Protein AF-A0A1F0VK97-F1 (afdb_monomer_lite)

Sequence (120 aa):
MRDKFSTYSRTTVRLDKDLDRFVEEVARVVGVQKAVVFREALYVLAEEESVLTQKRLAPDTLRRLDEMNDQLRRIGVNLNQLARRANIDGVAPVSEAVESIGSEVSSLRKEVKDFVHNQD

Structure (mmCIF, N/CA/C/O backbone):
data_AF-A0A1F0VK97-F1
#
_entry.id   AF-A0A1F0VK97-F1
#
loop_
_atom_site.group_PDB
_atom_site.id
_atom_site.type_symbol
_atom_site.label_atom_id
_atom_site.label_alt_id
_atom_site.label_comp_id
_atom_site.label_asym_id
_atom_site.label_entity_id
_atom_site.label_seq_id
_atom_site.pdbx_PDB_ins_code
_atom_site.Cartn_x
_atom_site.Cartn_y
_atom_site.Cartn_z
_atom_site.occupancy
_atom_site.B_iso_or_equiv
_atom_site.auth_seq_id
_atom_site.auth_comp_id
_atom_site.auth_asym_id
_atom_site.auth_atom_id
_atom_site.pdbx_PDB_model_num
ATOM 1 N N . MET A 1 1 ? -34.056 3.372 45.345 1.00 40.38 1 MET A N 1
ATOM 2 C CA . MET A 1 1 ? -34.088 4.302 44.197 1.00 40.38 1 MET A CA 1
ATOM 3 C C . MET A 1 1 ? -32.673 4.410 43.648 1.00 40.38 1 MET A C 1
ATOM 5 O O . MET A 1 1 ? -31.827 4.988 44.311 1.00 40.38 1 MET A O 1
ATOM 9 N N . ARG A 1 2 ? -32.375 3.743 42.527 1.00 39.84 2 ARG A N 1
ATOM 10 C CA . ARG A 1 2 ? -31.095 3.874 41.814 1.00 39.84 2 ARG A CA 1
ATOM 11 C C . ARG A 1 2 ? -31.407 4.577 40.500 1.00 39.84 2 ARG A C 1
ATOM 13 O O . ARG A 1 2 ? -32.031 3.966 39.636 1.00 39.84 2 ARG A O 1
ATOM 20 N N . ASP A 1 3 ? -31.010 5.839 40.399 1.00 44.09 3 ASP A N 1
ATOM 21 C CA . ASP A 1 3 ? -31.016 6.587 39.146 1.00 44.09 3 ASP A CA 1
ATOM 22 C C . ASP A 1 3 ? -30.118 5.869 38.139 1.00 44.09 3 ASP A C 1
ATOM 24 O O . ASP A 1 3 ? -28.895 5.817 38.284 1.00 44.09 3 ASP A O 1
ATOM 28 N N . LYS A 1 4 ? -30.738 5.265 37.126 1.00 44.34 4 LYS A N 1
ATOM 29 C CA . LYS A 1 4 ? -30.041 4.794 35.933 1.00 44.34 4 LYS A CA 1
ATOM 30 C C . LYS A 1 4 ? -30.022 5.950 34.943 1.00 44.34 4 LYS A C 1
ATOM 32 O O . LYS A 1 4 ? -30.898 6.046 34.086 1.00 44.34 4 LYS A O 1
ATOM 37 N N . PHE A 1 5 ? -29.010 6.805 35.038 1.00 43.34 5 PHE A N 1
ATOM 38 C CA . PHE A 1 5 ? -28.604 7.626 33.902 1.00 43.34 5 PHE A CA 1
ATOM 39 C C . PHE A 1 5 ? -28.103 6.679 32.806 1.00 43.34 5 PHE A C 1
ATOM 41 O O . PHE A 1 5 ? -26.939 6.292 32.768 1.00 43.34 5 PHE A O 1
ATOM 48 N N . SER A 1 6 ? -29.023 6.229 31.952 1.00 42.72 6 SER A N 1
ATOM 49 C CA . SER A 1 6 ? -28.692 5.635 30.662 1.00 42.72 6 SER A CA 1
ATOM 50 C C . SER A 1 6 ? -28.046 6.740 29.837 1.00 42.72 6 SER A C 1
ATOM 52 O O . SER A 1 6 ? -28.743 7.602 29.303 1.00 42.72 6 SER A O 1
ATOM 54 N N . THR A 1 7 ? -26.717 6.769 29.795 1.00 45.28 7 THR A N 1
ATOM 55 C CA . THR A 1 7 ? -25.945 7.702 28.975 1.00 45.28 7 THR A CA 1
ATOM 56 C C . THR A 1 7 ? -26.207 7.390 27.504 1.00 45.28 7 THR A C 1
ATOM 58 O O . THR A 1 7 ? -25.484 6.624 26.874 1.00 45.28 7 THR A O 1
ATOM 61 N N . TYR A 1 8 ? -27.275 7.952 26.944 1.00 49.72 8 TYR A N 1
ATOM 62 C CA . TYR A 1 8 ? -27.467 7.992 25.502 1.00 49.72 8 TYR A CA 1
ATOM 63 C C . TYR A 1 8 ? -26.410 8.942 24.939 1.00 49.72 8 TYR A C 1
ATOM 65 O O . TYR A 1 8 ? -26.576 10.161 24.985 1.00 49.72 8 TYR A O 1
ATOM 73 N N . SER A 1 9 ? -25.293 8.392 24.457 1.00 58.88 9 SER A N 1
ATOM 74 C CA . SER A 1 9 ? -24.330 9.167 23.675 1.00 58.88 9 SER A CA 1
ATOM 75 C C . SER A 1 9 ? -25.052 9.686 22.433 1.00 58.88 9 SER A C 1
ATOM 77 O O . SER A 1 9 ? -25.483 8.912 21.576 1.00 58.88 9 SER A O 1
ATOM 79 N N . ARG A 1 10 ? -25.283 10.999 22.382 1.00 69.25 10 ARG A N 1
ATOM 80 C CA . ARG A 1 10 ? -25.981 11.654 21.277 1.00 69.25 10 ARG A CA 1
ATOM 81 C C . ARG A 1 10 ? -24.952 12.117 20.257 1.00 69.25 10 ARG A C 1
ATOM 83 O O . ARG A 1 10 ? -24.348 13.173 20.420 1.00 69.25 10 ARG A O 1
ATOM 90 N N . THR A 1 11 ? -24.799 11.355 19.183 1.00 70.06 11 THR A N 1
ATOM 91 C CA . THR A 1 11 ? -23.974 11.751 18.037 1.00 70.06 11 THR A CA 1
ATOM 92 C C . THR A 1 11 ? -24.816 12.557 17.054 1.00 70.06 11 THR A C 1
ATOM 94 O O . THR A 1 11 ? -25.890 12.122 16.642 1.00 70.06 11 THR A O 1
ATOM 97 N N . THR A 1 12 ? -24.344 13.749 16.686 1.00 78.88 12 THR A N 1
ATOM 98 C CA . THR A 1 12 ? -24.974 14.577 15.647 1.00 78.88 12 THR A CA 1
ATOM 99 C C . THR A 1 12 ? -24.140 14.483 14.379 1.00 78.88 12 THR A C 1
ATOM 101 O O . THR A 1 12 ? -22.963 14.829 14.399 1.00 78.88 12 THR A O 1
ATOM 104 N N . VAL A 1 13 ? -24.750 14.039 13.281 1.00 76.81 13 VAL A N 1
ATOM 105 C CA . VAL A 1 13 ? -24.105 13.946 11.965 1.00 76.81 13 VAL A CA 1
ATOM 106 C C . VAL A 1 13 ? -24.698 15.018 11.057 1.00 76.81 13 VAL A C 1
ATOM 108 O O . VAL A 1 13 ? -25.915 15.202 11.023 1.00 76.81 13 VAL A O 1
ATOM 111 N N . ARG A 1 14 ? -23.841 15.756 10.348 1.00 85.31 14 ARG A N 1
ATOM 112 C CA . ARG A 1 14 ? -24.263 16.690 9.299 1.00 85.31 14 ARG A CA 1
ATOM 113 C C . ARG A 1 14 ? -24.226 15.972 7.963 1.00 85.31 14 ARG A C 1
ATOM 115 O O . ARG A 1 14 ? -23.224 15.345 7.643 1.00 85.31 14 ARG A O 1
ATOM 122 N N . LEU A 1 15 ? -25.304 16.103 7.206 1.00 84.31 15 LEU A N 1
ATOM 123 C CA . LEU A 1 15 ? -25.454 15.487 5.897 1.00 84.31 15 LEU A CA 1
ATOM 124 C C . LEU A 1 15 ? -25.579 16.585 4.858 1.00 84.31 15 LEU A C 1
ATOM 126 O O . LEU A 1 15 ? -26.241 17.600 5.096 1.00 84.31 15 LEU A O 1
ATOM 130 N N . ASP A 1 16 ? -24.946 16.376 3.714 1.00 92.94 16 ASP A N 1
ATOM 131 C CA . ASP A 1 16 ? -25.315 17.117 2.520 1.00 92.94 16 ASP A CA 1
ATOM 132 C C . ASP A 1 16 ? -26.676 16.634 1.986 1.00 92.94 16 ASP A C 1
ATOM 134 O O . ASP A 1 16 ? -27.265 15.663 2.469 1.00 92.94 16 ASP A O 1
ATOM 138 N N . LYS A 1 17 ? -27.206 17.356 0.998 1.00 93.00 17 LYS A N 1
ATOM 139 C CA . LYS A 1 17 ? -28.556 17.117 0.473 1.00 93.00 17 LYS A CA 1
ATOM 140 C C . LYS A 1 17 ? -28.704 15.768 -0.229 1.00 93.00 17 LYS A C 1
ATOM 142 O O . LYS A 1 17 ? -29.808 15.225 -0.239 1.00 93.00 17 LYS A O 1
ATOM 147 N N . ASP A 1 18 ? -27.637 15.260 -0.833 1.00 93.88 18 ASP A N 1
ATOM 148 C CA . ASP A 1 18 ? -27.690 14.023 -1.607 1.00 93.88 18 ASP A CA 1
ATOM 149 C C . ASP A 1 18 ? -27.626 12.820 -0.665 1.00 93.88 18 ASP A C 1
ATOM 151 O O . ASP A 1 18 ? -28.431 11.894 -0.783 1.00 93.88 18 ASP A O 1
ATOM 155 N N . LEU A 1 19 ? -26.760 12.888 0.347 1.00 85.94 19 LEU A N 1
ATOM 156 C CA . LEU A 1 19 ? -26.660 11.881 1.395 1.00 85.94 19 LEU A CA 1
ATOM 157 C C . LEU A 1 19 ? -27.926 11.828 2.260 1.00 85.94 19 LEU A C 1
ATOM 159 O O . LEU A 1 19 ? -28.388 10.744 2.616 1.00 85.94 19 LEU A O 1
ATOM 163 N N . ASP A 1 20 ? -28.525 12.981 2.562 1.00 91.81 20 ASP A N 1
ATOM 164 C CA . ASP A 1 20 ? -29.785 13.048 3.304 1.00 91.81 20 ASP A CA 1
ATOM 165 C C . ASP A 1 20 ? -30.936 12.367 2.545 1.00 91.81 20 ASP A C 1
ATOM 167 O O . ASP A 1 20 ? -31.666 11.557 3.124 1.00 91.81 20 ASP A O 1
ATOM 171 N N . ARG A 1 21 ? -31.036 12.621 1.232 1.00 94.31 21 ARG A N 1
ATOM 172 C CA . ARG A 1 21 ? -32.021 11.9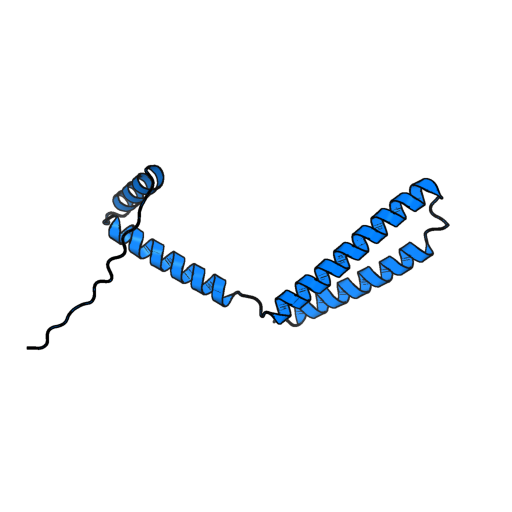83 0.346 1.00 94.31 21 ARG A CA 1
ATOM 173 C C . ARG A 1 21 ? -31.798 10.478 0.240 1.00 94.31 21 ARG A C 1
ATOM 175 O O . ARG A 1 21 ? -32.759 9.715 0.295 1.00 94.31 21 ARG A O 1
ATOM 182 N N . PHE A 1 22 ? -30.546 10.050 0.109 1.00 92.38 22 PHE A N 1
ATOM 183 C CA . PHE A 1 22 ? -30.201 8.633 0.073 1.00 92.38 22 PHE A CA 1
ATOM 184 C C . PHE A 1 22 ? -30.643 7.921 1.358 1.00 92.38 22 PHE A C 1
ATOM 186 O O . PHE A 1 22 ? -31.300 6.882 1.302 1.00 92.38 22 PHE A O 1
ATOM 193 N N . VAL A 1 23 ? -30.360 8.505 2.526 1.00 91.75 23 VAL A N 1
ATOM 194 C CA . VAL A 1 23 ? -30.765 7.910 3.808 1.00 91.75 23 VAL A CA 1
ATOM 195 C C . VAL A 1 23 ? -32.284 7.868 3.950 1.00 91.75 23 VAL A C 1
ATOM 197 O O . VAL A 1 23 ? -32.815 6.894 4.479 1.00 91.75 23 VAL A O 1
ATOM 200 N N . GLU A 1 24 ? -32.997 8.892 3.478 1.00 94.31 24 GLU A N 1
ATOM 201 C CA . GLU A 1 24 ? -34.465 8.879 3.440 1.00 94.31 24 GLU A CA 1
ATOM 202 C C . GLU A 1 24 ? -35.018 7.746 2.588 1.00 94.31 24 GLU A C 1
ATOM 204 O O . GLU A 1 24 ? -35.958 7.065 2.999 1.00 94.31 24 GLU A O 1
ATOM 209 N N . GLU A 1 25 ? -34.428 7.519 1.421 1.00 96.19 25 GLU A N 1
ATOM 210 C CA . GLU A 1 25 ? -34.854 6.453 0.530 1.00 96.19 25 GLU A CA 1
ATOM 211 C C . GLU A 1 25 ? -34.610 5.071 1.142 1.00 96.19 25 GLU A C 1
ATOM 213 O O . GLU A 1 25 ? -35.525 4.246 1.159 1.00 96.19 25 GLU A O 1
ATOM 218 N N . VAL A 1 26 ? -33.433 4.844 1.729 1.00 92.12 26 VAL A N 1
ATOM 219 C CA . VAL A 1 26 ? -33.108 3.594 2.432 1.00 92.12 26 VAL A CA 1
ATOM 220 C C . VAL A 1 26 ? -34.042 3.378 3.624 1.00 92.12 26 VAL A C 1
ATOM 222 O O . VAL A 1 26 ? -34.612 2.298 3.776 1.00 92.12 26 VAL A O 1
ATOM 225 N N . ALA A 1 27 ? -34.260 4.412 4.438 1.00 95.19 27 ALA A N 1
ATOM 226 C CA . ALA A 1 27 ? -35.176 4.370 5.574 1.00 95.19 27 ALA A CA 1
ATOM 227 C C . ALA A 1 27 ? -36.595 3.974 5.135 1.00 95.19 27 ALA A C 1
ATOM 229 O O . ALA A 1 27 ? -37.223 3.117 5.756 1.00 95.19 27 ALA A O 1
ATOM 230 N N . ARG A 1 28 ? -37.073 4.540 4.020 1.00 96.19 28 ARG A N 1
A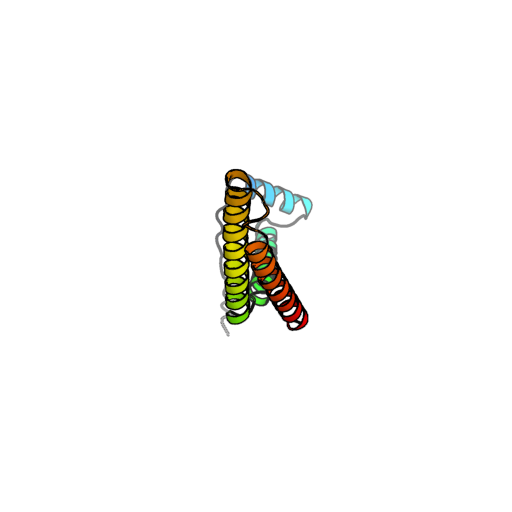TOM 231 C CA . ARG A 1 28 ? -38.378 4.220 3.435 1.00 96.19 28 ARG A CA 1
ATOM 232 C C . ARG A 1 28 ? -38.449 2.781 2.925 1.00 96.19 28 ARG A C 1
ATOM 234 O O . ARG A 1 28 ? -39.431 2.105 3.210 1.00 96.19 28 ARG A O 1
ATOM 241 N N . VAL A 1 29 ? -37.445 2.321 2.177 1.00 96.44 29 VAL A N 1
ATOM 242 C CA . VAL A 1 29 ? -37.412 0.965 1.597 1.00 96.44 29 VAL A CA 1
ATOM 243 C C . VAL A 1 29 ? -37.391 -0.104 2.688 1.00 96.44 29 VAL A C 1
ATOM 245 O O . VAL A 1 29 ? -38.090 -1.107 2.580 1.00 96.44 29 VAL A O 1
ATOM 248 N N . VAL A 1 30 ? -36.618 0.124 3.748 1.00 91.94 30 VAL A N 1
ATOM 249 C CA . VAL A 1 30 ? -36.433 -0.837 4.845 1.00 91.94 30 VAL A CA 1
ATOM 250 C C . VAL A 1 30 ? -37.492 -0.662 5.949 1.00 91.94 30 VAL A C 1
ATOM 252 O O . VAL A 1 30 ? -37.617 -1.504 6.833 1.00 91.94 30 VAL A O 1
ATOM 255 N N . GLY A 1 31 ? -38.295 0.406 5.900 1.00 95.25 31 GLY A N 1
ATOM 256 C CA . GLY A 1 31 ? -39.366 0.664 6.866 1.00 95.25 31 GLY A CA 1
ATOM 257 C C . GLY A 1 31 ? -38.863 1.069 8.256 1.00 95.25 31 GLY A C 1
ATOM 258 O O . GLY A 1 31 ? -39.492 0.747 9.262 1.00 95.25 31 GLY A O 1
ATOM 259 N N . VAL A 1 32 ? -37.726 1.764 8.332 1.00 94.50 32 VAL A N 1
ATOM 260 C CA . VAL A 1 32 ? -37.081 2.180 9.590 1.00 94.50 32 VAL A CA 1
ATOM 261 C C . VAL A 1 32 ? -36.870 3.693 9.643 1.00 94.50 32 VAL A C 1
ATOM 263 O O . VAL A 1 32 ? -37.014 4.401 8.654 1.00 94.50 32 VAL A O 1
ATOM 266 N N . GLN A 1 33 ? -36.518 4.226 10.815 1.00 92.19 33 GLN A N 1
ATOM 267 C CA . GLN A 1 33 ? -36.180 5.645 10.958 1.00 92.19 33 GLN A CA 1
ATOM 268 C C . GLN A 1 33 ? -34.767 5.940 10.428 1.00 92.19 33 GLN A C 1
ATOM 270 O O . GLN A 1 33 ? -33.862 5.127 10.610 1.00 92.19 33 GLN A O 1
ATOM 275 N N . LYS A 1 34 ? -34.533 7.151 9.894 1.00 90.31 34 LYS A N 1
ATOM 276 C CA . LYS A 1 34 ? -33.199 7.612 9.438 1.00 90.31 34 LYS A CA 1
ATOM 277 C C . LYS A 1 34 ? -32.106 7.393 10.493 1.00 90.31 34 LYS A C 1
ATOM 279 O O . LYS A 1 34 ? -31.001 6.980 10.167 1.00 90.31 34 LYS A O 1
ATOM 284 N N . ALA A 1 35 ? -32.425 7.616 11.771 1.00 86.00 35 ALA A N 1
ATOM 285 C CA . ALA A 1 35 ? -31.488 7.415 12.879 1.00 86.00 35 ALA A CA 1
ATOM 286 C C . ALA A 1 35 ? -31.025 5.954 13.030 1.00 86.00 35 ALA A C 1
ATOM 288 O O . ALA A 1 35 ? -29.886 5.714 13.419 1.00 86.00 35 ALA A O 1
ATOM 289 N N . VAL A 1 36 ? -31.887 4.983 12.707 1.00 87.69 36 VAL A N 1
ATOM 290 C CA . VAL A 1 36 ? -31.531 3.557 12.709 1.00 87.69 36 VAL A CA 1
ATOM 291 C C . VAL A 1 36 ? -30.583 3.262 11.555 1.00 87.69 36 VAL A C 1
ATOM 293 O O . VAL A 1 36 ? -29.543 2.665 11.791 1.00 87.69 36 VAL A O 1
ATOM 296 N N . VAL A 1 37 ? -30.877 3.765 10.351 1.00 88.81 37 VAL A N 1
ATOM 297 C CA . VAL A 1 37 ? -29.983 3.629 9.186 1.00 88.81 37 VAL A CA 1
ATOM 298 C C . VAL A 1 37 ? -28.583 4.157 9.507 1.00 88.81 37 VAL A C 1
ATOM 300 O O . VAL A 1 37 ? -27.597 3.476 9.248 1.00 88.81 37 VAL A O 1
ATOM 303 N N . PHE A 1 38 ? -28.488 5.326 10.148 1.00 86.19 38 PHE A N 1
ATOM 304 C CA . PHE A 1 38 ? -27.200 5.882 10.569 1.00 86.19 38 PHE A CA 1
ATOM 305 C C . PHE A 1 38 ? -26.492 5.056 11.626 1.00 86.19 38 PHE A C 1
ATOM 307 O O . PHE A 1 38 ? -25.282 4.882 11.544 1.00 86.19 38 PHE A O 1
ATOM 314 N N . ARG A 1 39 ? -27.220 4.570 12.630 1.00 83.44 39 ARG A N 1
ATOM 315 C CA . ARG A 1 39 ? -26.626 3.746 13.678 1.00 83.44 39 ARG A CA 1
ATOM 316 C C . ARG A 1 39 ? -26.021 2.472 13.087 1.00 83.44 39 ARG A C 1
ATOM 318 O O . ARG A 1 39 ? -24.883 2.158 13.407 1.00 83.44 39 ARG A O 1
ATOM 325 N N . GLU A 1 40 ? -26.749 1.791 12.207 1.00 85.00 40 GLU A N 1
ATOM 326 C CA . GLU A 1 40 ? -26.244 0.582 11.550 1.00 85.00 40 GLU A CA 1
ATOM 327 C C . GLU A 1 40 ? -25.071 0.895 10.611 1.00 85.00 40 GLU A C 1
ATOM 329 O O . GLU A 1 40 ? -24.064 0.197 10.643 1.00 85.00 40 GLU A O 1
ATOM 334 N N . ALA A 1 41 ? -25.132 1.992 9.849 1.00 83.25 41 ALA A N 1
ATOM 335 C CA . ALA A 1 41 ? -24.009 2.426 9.016 1.00 83.25 41 ALA A CA 1
ATOM 336 C C . ALA A 1 41 ? -22.749 2.731 9.846 1.00 83.25 41 ALA A C 1
ATOM 338 O O . ALA A 1 41 ? -21.646 2.377 9.446 1.00 83.25 41 ALA A O 1
ATOM 339 N N . LEU A 1 42 ? -22.903 3.352 11.020 1.00 79.88 42 LEU A N 1
ATOM 340 C CA . LEU A 1 42 ? -21.792 3.601 11.940 1.00 79.88 42 LEU A CA 1
ATOM 341 C C . LEU A 1 42 ? -21.224 2.306 12.528 1.00 79.88 42 LEU A C 1
ATOM 343 O O . LEU A 1 42 ? -20.014 2.224 12.707 1.00 79.88 42 LEU A O 1
ATOM 347 N N . TYR A 1 43 ? -22.059 1.302 12.811 1.00 78.06 43 TYR A N 1
ATOM 348 C CA . TYR A 1 43 ? -21.573 -0.009 13.247 1.00 78.06 43 TYR A CA 1
ATOM 349 C C . TYR A 1 43 ? -20.779 -0.715 12.150 1.00 78.06 43 TYR A C 1
ATOM 351 O O . TYR A 1 43 ? -19.679 -1.180 12.426 1.00 78.06 43 TYR A O 1
ATOM 359 N N . VAL A 1 44 ? -21.273 -0.712 10.909 1.00 80.75 44 VAL A N 1
ATOM 360 C CA . VAL A 1 44 ? -20.544 -1.274 9.760 1.00 80.75 44 VAL A CA 1
ATOM 361 C C . VAL A 1 44 ? -19.214 -0.553 9.552 1.00 80.75 44 VAL A C 1
ATOM 363 O O . VAL A 1 44 ? -18.185 -1.202 9.418 1.00 80.75 44 VAL A O 1
ATOM 366 N N . LEU A 1 45 ? -19.202 0.782 9.599 1.00 75.31 45 LEU A N 1
ATOM 367 C CA . LEU A 1 45 ? -17.965 1.558 9.481 1.00 75.31 45 LEU A CA 1
ATOM 368 C C . LEU A 1 45 ? -16.984 1.267 10.620 1.00 75.31 45 LEU A C 1
ATOM 370 O O . LEU A 1 45 ? -15.787 1.189 10.375 1.00 75.31 45 LEU A O 1
ATOM 374 N N . ALA A 1 46 ? -17.467 1.083 11.850 1.00 68.75 46 ALA A N 1
ATOM 375 C CA . ALA A 1 46 ? -16.620 0.722 12.982 1.00 68.75 46 ALA A CA 1
ATOM 376 C C . ALA A 1 46 ? -16.067 -0.709 12.856 1.00 68.75 46 ALA A C 1
ATOM 378 O O . ALA A 1 46 ? -14.920 -0.958 13.221 1.00 68.75 46 ALA A O 1
ATOM 379 N N . GLU A 1 47 ? -16.849 -1.648 12.319 1.00 66.56 47 GLU A N 1
ATOM 380 C CA . GLU A 1 47 ? -16.385 -3.001 12.006 1.00 66.56 47 GLU A CA 1
ATOM 381 C C . GLU A 1 47 ? -15.348 -2.985 10.879 1.00 66.56 47 GLU A C 1
ATOM 383 O O . GLU A 1 47 ? -14.282 -3.582 11.025 1.00 66.56 47 GLU A O 1
ATOM 388 N N . GLU A 1 48 ? -15.587 -2.246 9.798 1.00 62.25 48 GLU A N 1
ATOM 389 C CA . GLU A 1 48 ? -14.616 -2.059 8.720 1.00 62.25 48 GLU A CA 1
ATOM 390 C C . GLU A 1 48 ? -13.346 -1.362 9.212 1.00 62.25 48 GLU A C 1
ATOM 392 O O . GLU A 1 48 ? -12.246 -1.807 8.893 1.00 62.25 48 GLU A O 1
ATOM 397 N N . GLU A 1 49 ? -13.461 -0.324 10.043 1.00 57.28 49 GLU A N 1
ATOM 398 C CA . GLU A 1 49 ? -12.318 0.339 10.671 1.00 57.28 49 GLU A CA 1
ATOM 399 C C . GLU A 1 49 ? -11.554 -0.638 11.569 1.00 57.28 49 GLU A C 1
ATOM 401 O O . GLU A 1 49 ? -10.323 -0.648 11.539 1.00 57.28 49 GLU A O 1
ATOM 406 N N . SER A 1 50 ? -12.253 -1.517 12.297 1.00 52.66 50 SER A N 1
ATOM 407 C CA . SER A 1 50 ? -11.640 -2.584 13.096 1.00 52.66 50 SER A CA 1
ATOM 408 C C . SER A 1 50 ? -10.902 -3.606 12.226 1.00 52.66 50 SER A C 1
ATOM 410 O O . SER A 1 50 ? -9.800 -4.014 12.573 1.00 52.66 50 SER A O 1
ATOM 412 N N . VAL A 1 51 ? -11.434 -3.956 11.050 1.00 53.59 51 VAL A N 1
ATOM 413 C CA . VAL A 1 51 ? -10.767 -4.829 10.071 1.00 53.59 51 VAL A CA 1
ATOM 414 C C . VAL A 1 51 ? -9.563 -4.126 9.446 1.00 53.59 51 VAL A C 1
ATOM 416 O O . VAL A 1 51 ? -8.517 -4.745 9.267 1.00 53.59 51 VAL A O 1
ATOM 419 N N . LEU A 1 52 ? -9.667 -2.833 9.142 1.00 50.00 52 LEU A N 1
ATOM 420 C CA .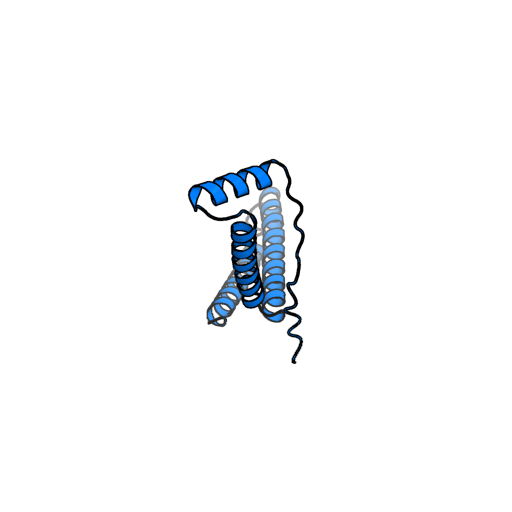 LEU A 1 52 ? -8.581 -2.020 8.591 1.00 50.00 52 LEU A CA 1
ATOM 421 C C . LEU A 1 52 ? -7.462 -1.787 9.617 1.00 50.00 52 LEU A C 1
ATOM 423 O O . LEU A 1 52 ? -6.286 -1.794 9.251 1.00 50.00 52 LEU A O 1
ATOM 427 N N . THR A 1 53 ? -7.797 -1.641 10.901 1.00 53.31 53 THR A N 1
ATOM 428 C CA . THR A 1 53 ? -6.811 -1.578 11.993 1.00 53.31 53 THR A CA 1
ATOM 429 C C . THR A 1 53 ? -6.236 -2.951 12.344 1.00 53.31 53 THR A C 1
ATOM 431 O O . THR A 1 53 ? -5.045 -3.027 12.634 1.00 53.31 53 THR A O 1
ATOM 434 N N . GLN A 1 54 ? -7.012 -4.037 12.246 1.00 49.88 54 GLN A N 1
ATOM 435 C CA . GLN A 1 54 ? -6.523 -5.417 12.396 1.00 49.88 54 GLN A CA 1
ATOM 436 C C . GLN A 1 54 ? -5.631 -5.861 11.225 1.00 49.88 54 GLN A C 1
ATOM 438 O O . GLN A 1 54 ? -4.699 -6.632 11.430 1.00 49.88 54 GLN A O 1
ATOM 443 N N . LYS A 1 55 ? -5.858 -5.347 10.009 1.00 53.25 55 LYS A N 1
ATOM 444 C CA . LYS A 1 55 ? -5.032 -5.598 8.812 1.00 53.25 55 LYS A CA 1
ATOM 445 C C . LYS A 1 55 ? -3.874 -4.616 8.642 1.00 53.25 55 LYS A C 1
ATOM 447 O O . LYS A 1 55 ? -3.309 -4.507 7.551 1.00 53.25 55 LYS A O 1
ATOM 452 N N . ARG A 1 56 ? -3.488 -3.886 9.687 1.00 61.75 56 ARG A N 1
ATOM 453 C CA . ARG A 1 56 ? -2.270 -3.084 9.610 1.00 61.75 56 ARG A CA 1
ATOM 454 C C . ARG A 1 56 ? -1.080 -4.038 9.672 1.00 61.75 56 ARG A C 1
ATOM 456 O O . ARG A 1 56 ? -0.820 -4.637 10.711 1.00 61.75 56 ARG A O 1
ATOM 463 N N . LEU A 1 57 ? -0.385 -4.193 8.543 1.00 66.44 57 LEU A N 1
ATOM 464 C CA . LEU A 1 57 ? 0.891 -4.905 8.499 1.00 66.44 57 LEU A CA 1
ATOM 465 C C . LEU A 1 57 ? 1.796 -4.361 9.610 1.00 66.44 57 LEU A C 1
ATOM 467 O O . LEU A 1 57 ? 1.812 -3.150 9.862 1.00 66.44 57 LEU A O 1
ATOM 471 N N . ALA A 1 58 ? 2.525 -5.254 10.283 1.00 79.44 58 ALA A N 1
ATOM 472 C CA . ALA A 1 58 ? 3.445 -4.847 11.334 1.00 79.44 58 ALA A CA 1
ATOM 473 C C . ALA A 1 58 ? 4.406 -3.765 10.794 1.00 79.44 58 ALA A C 1
ATOM 475 O O . ALA A 1 58 ? 4.794 -3.830 9.624 1.00 79.44 58 ALA A O 1
ATOM 476 N N . PRO A 1 59 ? 4.812 -2.768 11.603 1.00 78.56 59 PRO A N 1
ATOM 477 C CA . PRO A 1 59 ? 5.690 -1.690 11.143 1.00 78.56 59 PRO A CA 1
ATOM 478 C C . PRO A 1 59 ? 6.968 -2.180 10.450 1.00 78.56 59 PRO A C 1
ATOM 480 O O . PRO A 1 59 ? 7.427 -1.561 9.494 1.00 78.56 59 PRO A O 1
ATOM 483 N N . ASP A 1 60 ? 7.511 -3.315 10.889 1.00 80.00 60 ASP A N 1
ATOM 484 C CA . ASP A 1 60 ? 8.690 -3.929 10.276 1.00 80.00 60 ASP A CA 1
ATOM 485 C C . ASP A 1 60 ? 8.378 -4.553 8.908 1.00 80.00 60 ASP A C 1
ATOM 487 O O . ASP A 1 60 ? 9.176 -4.439 7.981 1.00 80.00 60 ASP A O 1
ATOM 491 N N . THR A 1 61 ? 7.188 -5.135 8.746 1.00 79.50 61 THR A N 1
ATOM 492 C CA . THR A 1 61 ? 6.676 -5.629 7.461 1.00 79.50 61 THR A CA 1
ATOM 493 C C . THR A 1 61 ? 6.508 -4.484 6.461 1.00 79.50 61 THR A C 1
ATOM 495 O O . THR A 1 61 ? 6.901 -4.617 5.305 1.00 79.50 61 THR A O 1
ATOM 498 N N . LEU A 1 62 ? 5.983 -3.338 6.910 1.00 80.75 62 LEU A N 1
ATOM 499 C CA . LEU A 1 62 ? 5.873 -2.128 6.088 1.00 80.75 62 LEU A CA 1
ATOM 500 C C . LEU A 1 62 ? 7.249 -1.588 5.688 1.00 80.75 62 LEU A C 1
ATOM 502 O O . LEU A 1 62 ? 7.482 -1.341 4.510 1.00 80.75 62 LEU A O 1
ATOM 506 N N . ARG A 1 63 ? 8.185 -1.489 6.640 1.00 83.62 63 ARG A N 1
ATOM 507 C CA . ARG A 1 63 ? 9.557 -1.042 6.359 1.00 83.62 63 ARG A CA 1
ATOM 508 C C . ARG A 1 63 ? 10.234 -1.928 5.314 1.00 83.62 63 ARG A C 1
ATOM 510 O O . ARG A 1 63 ? 10.871 -1.421 4.399 1.00 83.62 63 ARG A O 1
ATOM 517 N N . ARG A 1 64 ? 10.053 -3.246 5.413 1.00 83.81 64 ARG A N 1
ATOM 518 C CA . ARG A 1 64 ? 10.649 -4.190 4.467 1.00 83.81 64 ARG A CA 1
ATOM 519 C C . ARG A 1 64 ? 10.028 -4.102 3.069 1.00 83.81 64 ARG A C 1
ATOM 521 O O . ARG A 1 64 ? 10.734 -4.251 2.076 1.00 83.81 64 ARG A O 1
ATOM 528 N N . LEU A 1 65 ? 8.726 -3.820 2.973 1.00 85.69 65 LEU A N 1
ATOM 529 C CA . LEU A 1 65 ? 8.069 -3.510 1.696 1.00 85.69 65 LEU A CA 1
ATOM 530 C C . LEU A 1 65 ? 8.611 -2.221 1.068 1.00 85.69 65 LEU A C 1
ATOM 532 O O . LEU A 1 65 ? 8.843 -2.191 -0.141 1.00 85.69 65 LEU A O 1
ATOM 536 N N . ASP A 1 66 ? 8.854 -1.186 1.871 1.00 86.75 66 ASP A N 1
ATOM 537 C CA . ASP A 1 66 ? 9.451 0.065 1.395 1.00 86.75 66 ASP A CA 1
ATOM 538 C C . ASP A 1 66 ? 10.884 -0.153 0.878 1.00 86.75 66 ASP A C 1
ATOM 540 O O . ASP A 1 66 ? 11.231 0.328 -0.201 1.00 86.75 66 ASP A O 1
ATOM 544 N N . GLU A 1 67 ? 11.692 -0.956 1.576 1.00 91.62 67 GLU A N 1
ATOM 545 C CA . GLU A 1 67 ? 13.049 -1.327 1.145 1.00 91.62 67 GLU A CA 1
ATOM 546 C C . GLU A 1 67 ? 13.049 -2.078 -0.200 1.00 91.62 67 GLU A C 1
ATOM 548 O O . GLU A 1 67 ? 13.809 -1.730 -1.110 1.00 91.62 67 GLU A O 1
ATOM 553 N N . MET A 1 68 ? 12.154 -3.060 -0.366 1.00 91.06 68 MET A N 1
ATOM 554 C CA . MET A 1 68 ? 11.992 -3.792 -1.629 1.00 91.06 68 MET A CA 1
ATOM 555 C C . MET A 1 68 ? 11.516 -2.874 -2.772 1.00 91.06 68 MET A C 1
ATOM 557 O O . MET A 1 68 ? 11.976 -3.002 -3.912 1.00 91.06 68 MET A O 1
ATOM 561 N N . ASN A 1 69 ? 10.633 -1.912 -2.485 1.00 89.56 69 ASN A N 1
ATOM 562 C CA . ASN A 1 69 ? 10.186 -0.913 -3.460 1.00 89.56 69 ASN A CA 1
ATOM 563 C C . ASN A 1 69 ? 11.324 0.017 -3.903 1.00 89.56 69 ASN A C 1
ATOM 565 O O . ASN A 1 69 ? 11.461 0.313 -5.095 1.00 89.56 69 ASN A O 1
ATOM 569 N N . ASP A 1 70 ? 12.172 0.450 -2.973 1.00 93.94 70 ASP A N 1
ATOM 570 C CA . ASP A 1 70 ? 13.341 1.268 -3.288 1.00 93.94 70 ASP A CA 1
ATOM 571 C C . ASP A 1 70 ? 14.351 0.509 -4.159 1.00 93.94 70 ASP A C 1
ATOM 573 O O . ASP A 1 70 ? 14.915 1.083 -5.099 1.00 93.94 70 ASP A O 1
ATOM 577 N N . GLN A 1 71 ? 14.551 -0.788 -3.908 1.00 91.94 71 GLN A N 1
ATOM 578 C CA . GLN A 1 71 ? 15.382 -1.650 -4.751 1.00 91.94 71 GLN A CA 1
ATOM 579 C C . GLN A 1 71 ? 14.802 -1.793 -6.167 1.00 91.94 71 GLN A C 1
ATOM 581 O O . GLN A 1 71 ? 15.527 -1.577 -7.143 1.00 91.94 71 GLN A O 1
ATOM 586 N N . LEU A 1 72 ? 13.494 -2.054 -6.304 1.00 92.31 72 LEU A N 1
ATOM 587 C CA . LEU A 1 72 ? 12.809 -2.091 -7.608 1.00 92.31 72 LEU A CA 1
ATOM 588 C C . LEU A 1 72 ? 12.988 -0.782 -8.380 1.00 92.31 72 LEU A C 1
ATOM 590 O O . LEU A 1 72 ? 13.297 -0.785 -9.575 1.00 92.31 72 LEU A O 1
ATOM 594 N N . ARG A 1 73 ? 12.824 0.354 -7.698 1.00 91.81 73 ARG A N 1
ATOM 595 C CA . ARG A 1 73 ? 12.991 1.675 -8.302 1.00 91.81 73 ARG A CA 1
ATOM 596 C C . ARG A 1 73 ? 14.413 1.884 -8.821 1.00 91.81 73 ARG A C 1
ATOM 598 O O . ARG A 1 73 ? 14.577 2.394 -9.930 1.00 91.81 73 ARG A O 1
ATOM 605 N N . ARG A 1 74 ? 15.439 1.495 -8.056 1.00 92.81 74 ARG A N 1
ATOM 606 C CA . ARG A 1 74 ? 16.850 1.596 -8.478 1.00 92.81 74 ARG A CA 1
ATOM 607 C C . ARG A 1 74 ? 17.134 0.739 -9.708 1.00 92.81 74 ARG A C 1
ATOM 609 O O . ARG A 1 74 ? 17.705 1.250 -10.669 1.00 92.81 74 ARG A O 1
ATOM 616 N N . ILE A 1 75 ? 16.657 -0.505 -9.718 1.00 90.25 75 ILE A N 1
ATOM 617 C CA . ILE A 1 75 ? 16.756 -1.396 -10.880 1.00 90.25 75 ILE A CA 1
ATOM 618 C C . ILE A 1 75 ? 16.109 -0.750 -12.112 1.00 90.25 75 ILE A C 1
ATOM 620 O O . ILE A 1 75 ? 16.714 -0.708 -13.182 1.00 90.25 75 ILE A O 1
ATOM 624 N N . GLY A 1 76 ? 14.908 -0.181 -11.962 1.00 89.00 76 GLY A N 1
ATOM 625 C CA . GLY A 1 76 ? 14.211 0.509 -13.049 1.00 89.00 76 GLY A CA 1
ATOM 626 C C . GLY A 1 76 ? 14.990 1.708 -13.608 1.00 89.00 76 GLY A C 1
ATOM 627 O O . GLY A 1 76 ? 15.061 1.888 -14.826 1.00 89.00 76 GLY A O 1
ATOM 628 N N . VAL A 1 77 ? 15.619 2.509 -12.741 1.00 92.00 77 VAL A N 1
ATOM 629 C CA . VAL A 1 77 ? 16.490 3.622 -13.162 1.00 92.00 77 VAL A CA 1
ATOM 630 C C . VAL A 1 77 ? 17.707 3.103 -13.928 1.00 92.00 77 VAL A C 1
ATOM 632 O O . VAL A 1 77 ? 18.002 3.624 -15.006 1.00 92.00 77 VAL A O 1
ATOM 635 N N . ASN A 1 78 ? 18.373 2.066 -13.419 1.00 88.00 78 ASN A N 1
ATOM 636 C CA . ASN A 1 78 ? 19.544 1.471 -14.060 1.00 88.00 78 ASN A CA 1
ATOM 637 C C . ASN A 1 78 ? 19.187 0.899 -15.440 1.00 88.00 78 ASN A C 1
ATOM 639 O O . ASN A 1 78 ? 19.858 1.213 -16.420 1.00 88.00 78 ASN A O 1
ATOM 643 N N . LEU A 1 79 ? 18.076 0.164 -15.558 1.00 87.12 79 LEU A N 1
ATOM 644 C CA . LEU A 1 79 ? 17.577 -0.352 -16.839 1.00 87.12 79 LEU A CA 1
ATOM 645 C C . LEU A 1 79 ? 17.303 0.763 -17.849 1.00 87.12 79 LEU A C 1
ATOM 647 O O . LEU A 1 79 ? 17.683 0.647 -19.011 1.00 87.12 79 LEU A O 1
ATOM 651 N N . ASN A 1 80 ? 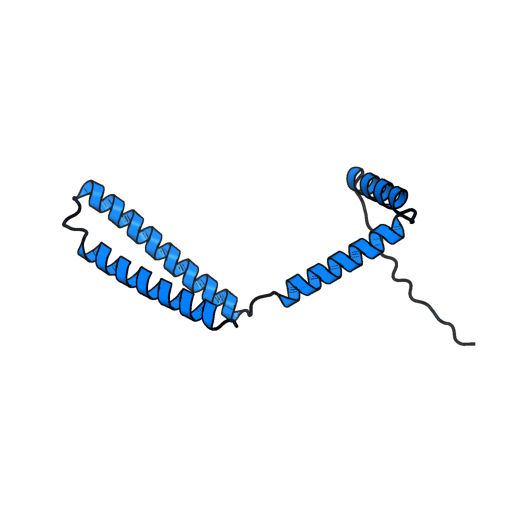16.682 1.862 -17.418 1.00 87.31 80 ASN A N 1
ATOM 652 C CA . ASN A 1 80 ? 16.408 2.999 -18.297 1.00 87.31 80 ASN A CA 1
ATOM 653 C C . ASN A 1 80 ? 17.710 3.670 -18.772 1.00 87.31 80 ASN A C 1
ATOM 655 O O . ASN A 1 80 ? 17.850 4.011 -19.946 1.00 87.31 80 ASN A O 1
ATOM 659 N N . GLN A 1 81 ? 18.702 3.812 -17.888 1.00 86.75 81 GLN A N 1
ATOM 660 C CA . GLN A 1 81 ? 20.022 4.324 -18.262 1.00 86.75 81 GLN A CA 1
ATOM 661 C C . GLN A 1 81 ? 20.746 3.392 -19.242 1.00 86.75 81 GLN A C 1
ATOM 663 O O . GLN A 1 81 ? 21.317 3.877 -20.220 1.00 86.75 81 GLN A O 1
ATOM 668 N N . LEU A 1 82 ? 20.689 2.073 -19.029 1.00 86.12 82 LEU A N 1
ATOM 669 C CA . LEU A 1 82 ? 21.278 1.097 -19.947 1.00 86.12 82 LEU A CA 1
ATOM 670 C C . LEU A 1 82 ? 20.570 1.086 -21.300 1.00 86.12 82 LEU A 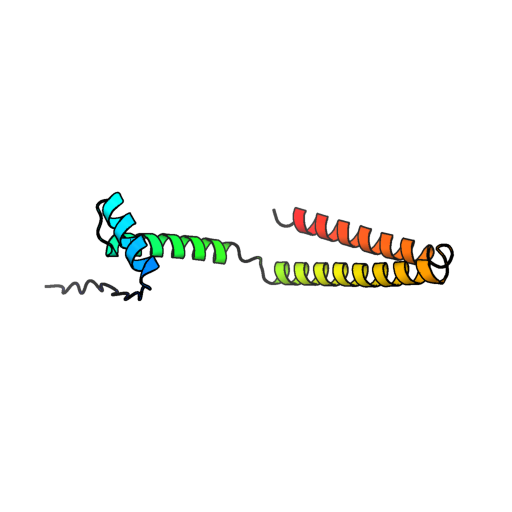C 1
ATOM 672 O O . LEU A 1 82 ? 21.246 1.066 -22.319 1.00 86.12 82 LEU A O 1
ATOM 676 N N . ALA A 1 83 ? 19.240 1.176 -21.336 1.00 83.88 83 ALA A N 1
ATOM 677 C CA . ALA A 1 83 ? 18.487 1.269 -22.586 1.00 83.88 83 ALA A CA 1
ATOM 678 C C . ALA A 1 83 ? 18.885 2.515 -23.393 1.00 83.88 83 ALA A C 1
ATOM 680 O O . ALA A 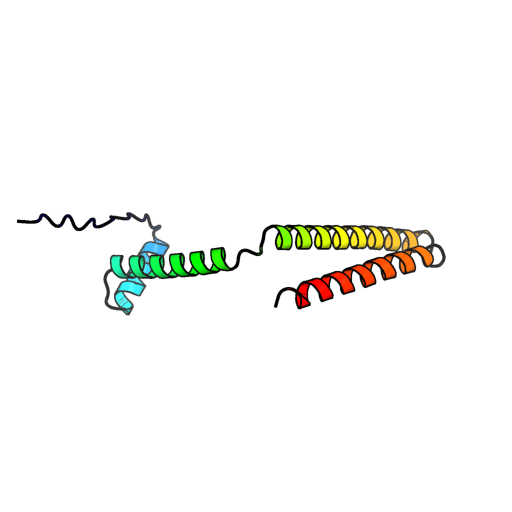1 83 ? 19.072 2.441 -24.606 1.00 83.88 83 ALA A O 1
ATOM 681 N N . ARG A 1 84 ? 19.087 3.656 -22.717 1.00 85.06 84 ARG A N 1
ATOM 682 C CA . ARG A 1 84 ? 19.601 4.876 -23.357 1.00 85.06 84 ARG A CA 1
ATOM 683 C C . ARG A 1 84 ? 21.017 4.689 -23.893 1.00 85.06 84 ARG A C 1
ATOM 685 O O . ARG A 1 84 ? 21.267 5.083 -25.025 1.00 85.06 84 ARG A O 1
ATOM 692 N N . ARG A 1 85 ? 21.921 4.080 -23.119 1.00 81.00 85 ARG A N 1
ATOM 693 C CA . ARG A 1 85 ? 23.300 3.797 -23.558 1.00 81.00 85 ARG A CA 1
ATOM 694 C C . ARG A 1 85 ? 23.344 2.816 -24.721 1.00 81.00 85 ARG A C 1
ATOM 696 O O . ARG A 1 85 ? 24.016 3.091 -25.699 1.00 81.00 85 ARG A O 1
ATOM 703 N N . ALA A 1 86 ? 22.560 1.743 -24.679 1.00 81.12 86 ALA A N 1
ATOM 704 C CA . ALA A 1 86 ? 22.455 0.784 -25.775 1.00 81.12 86 ALA A CA 1
ATOM 705 C C . ALA A 1 86 ? 21.970 1.438 -27.079 1.00 81.12 86 ALA A C 1
ATOM 707 O O . ALA A 1 86 ? 22.403 1.054 -28.162 1.00 81.12 86 ALA A O 1
ATOM 708 N N . ASN A 1 87 ? 21.100 2.448 -26.973 1.00 82.25 87 ASN A N 1
ATOM 709 C CA . ASN A 1 87 ? 20.616 3.215 -28.118 1.00 82.25 87 ASN A CA 1
ATOM 710 C C . ASN A 1 87 ? 21.657 4.205 -28.683 1.00 82.25 87 ASN A C 1
ATOM 712 O O . ASN A 1 87 ? 21.537 4.607 -29.835 1.00 82.25 87 ASN A O 1
ATOM 716 N N . ILE A 1 88 ? 22.652 4.618 -27.888 1.00 80.25 88 ILE A N 1
ATOM 717 C CA . ILE A 1 88 ? 23.706 5.567 -28.292 1.00 80.25 88 ILE A CA 1
ATOM 718 C C . ILE A 1 88 ? 24.965 4.820 -28.758 1.00 80.25 88 ILE A C 1
ATOM 720 O O . ILE A 1 88 ? 25.475 5.093 -29.840 1.00 80.25 88 ILE A O 1
ATOM 724 N N . ASP A 1 89 ? 25.436 3.864 -27.955 1.00 78.00 89 ASP A N 1
ATOM 725 C CA . ASP A 1 89 ? 26.742 3.204 -28.080 1.00 78.00 89 ASP A CA 1
ATOM 726 C C . ASP A 1 89 ? 26.647 1.771 -28.653 1.00 78.00 89 ASP A C 1
ATOM 728 O O . ASP A 1 89 ? 27.661 1.107 -28.872 1.00 78.00 89 ASP A O 1
ATOM 732 N N . GLY A 1 90 ? 25.429 1.273 -28.902 1.00 70.44 90 GLY A N 1
ATOM 733 C CA . GLY A 1 90 ? 25.164 -0.116 -29.290 1.00 70.44 90 GLY A CA 1
ATOM 734 C C . GLY A 1 90 ? 25.082 -1.072 -28.092 1.00 70.44 90 GLY A C 1
ATOM 735 O O . GLY A 1 90 ? 25.361 -0.709 -26.955 1.00 70.44 90 GLY A O 1
ATOM 736 N N . VAL A 1 91 ? 24.663 -2.321 -28.329 1.00 69.00 91 VAL A N 1
ATOM 737 C CA . VAL A 1 91 ? 24.320 -3.287 -27.256 1.00 69.00 91 VAL A CA 1
ATOM 738 C C . VAL A 1 91 ? 25.547 -3.982 -26.644 1.00 69.00 91 VAL A C 1
ATOM 740 O O . VAL A 1 91 ? 25.546 -4.300 -25.457 1.00 69.00 91 VAL A O 1
ATOM 743 N N . ALA A 1 92 ? 26.612 -4.186 -27.427 1.00 65.56 92 ALA A N 1
ATOM 744 C CA . ALA A 1 92 ? 27.832 -4.879 -27.000 1.00 65.56 92 ALA A CA 1
ATOM 745 C C . ALA A 1 92 ? 28.524 -4.293 -25.743 1.00 65.56 92 ALA A C 1
ATOM 747 O O . ALA A 1 92 ? 28.909 -5.078 -24.879 1.00 65.56 92 ALA A O 1
ATOM 748 N N . PRO A 1 93 ? 28.657 -2.961 -25.562 1.00 66.69 93 PRO A N 1
ATOM 749 C CA . PRO A 1 93 ? 29.266 -2.390 -24.354 1.00 66.69 93 PRO A CA 1
ATOM 750 C C . PRO A 1 93 ? 28.374 -2.457 -23.100 1.00 66.69 93 PRO A C 1
ATOM 752 O O . PRO A 1 93 ? 28.784 -1.995 -22.038 1.00 66.69 93 PRO A O 1
ATOM 755 N N . VAL A 1 94 ? 27.151 -2.991 -23.198 1.00 73.12 94 VAL A N 1
ATOM 756 C CA . VAL A 1 94 ? 26.136 -2.924 -22.130 1.00 73.12 94 VAL A CA 1
ATOM 757 C C . VAL A 1 94 ? 25.809 -4.302 -21.539 1.00 73.12 94 VAL A C 1
ATOM 759 O O . VAL A 1 94 ? 25.124 -4.382 -20.521 1.00 73.12 94 VAL A O 1
ATOM 762 N N . SER A 1 95 ? 26.314 -5.388 -22.134 1.00 74.19 95 SER A N 1
ATOM 763 C CA . SER A 1 95 ? 25.988 -6.773 -21.758 1.00 74.19 95 SER A CA 1
ATOM 764 C C . SER A 1 95 ? 26.339 -7.121 -20.308 1.00 74.19 95 SER A C 1
ATOM 766 O O . SER A 1 95 ? 25.494 -7.660 -19.601 1.00 74.19 95 SER A O 1
ATOM 768 N N . GLU A 1 96 ? 27.521 -6.738 -19.824 1.00 77.62 96 GLU A N 1
ATOM 769 C CA . GLU A 1 96 ? 27.945 -6.993 -18.434 1.00 77.62 96 GLU A CA 1
ATOM 770 C C . GLU A 1 96 ? 27.056 -6.250 -17.416 1.00 77.62 96 GLU A C 1
ATOM 772 O O . GLU A 1 96 ? 26.693 -6.773 -16.362 1.00 77.62 96 GLU A O 1
ATOM 777 N N . ALA A 1 97 ? 26.613 -5.038 -17.765 1.00 79.62 97 ALA A N 1
ATOM 778 C CA . ALA A 1 97 ? 25.698 -4.264 -16.933 1.00 79.62 97 ALA A CA 1
ATOM 779 C C . ALA A 1 97 ? 24.281 -4.868 -16.911 1.00 79.62 97 ALA A C 1
ATOM 781 O O . ALA A 1 97 ? 23.608 -4.826 -15.882 1.00 79.62 97 ALA A O 1
ATOM 782 N N . VAL A 1 98 ? 23.834 -5.463 -18.022 1.00 83.19 98 VAL A N 1
ATOM 783 C CA . VAL A 1 98 ? 22.562 -6.198 -18.092 1.00 83.19 98 VAL A CA 1
ATOM 784 C C . VAL A 1 98 ? 22.613 -7.469 -17.240 1.00 83.19 98 VAL A C 1
ATOM 786 O O . VAL A 1 98 ? 21.652 -7.748 -16.525 1.00 83.19 98 VAL A O 1
ATOM 789 N N . GLU A 1 99 ? 23.721 -8.212 -17.261 1.00 85.38 99 GLU A N 1
ATOM 790 C CA . GLU A 1 99 ? 23.912 -9.399 -16.414 1.00 85.38 99 GLU A CA 1
ATOM 791 C C . GLU A 1 99 ? 23.893 -9.049 -14.922 1.00 85.38 99 GLU A C 1
ATOM 793 O O . GLU A 1 99 ? 23.208 -9.712 -14.138 1.00 85.38 99 GLU A O 1
ATOM 798 N N . SER A 1 100 ? 24.564 -7.958 -14.539 1.00 86.06 100 SER A N 1
ATOM 799 C CA . SER A 1 100 ? 24.548 -7.446 -13.166 1.00 86.06 100 SER A CA 1
ATOM 800 C C . SER A 1 100 ? 23.125 -7.110 -12.694 1.00 86.06 100 SER A C 1
ATOM 802 O O . SER A 1 100 ? 22.676 -7.609 -11.661 1.00 86.06 100 SER A O 1
ATOM 804 N N . ILE A 1 101 ? 22.351 -6.370 -13.499 1.00 86.62 101 ILE A N 1
ATOM 805 C CA . ILE A 1 101 ? 20.944 -6.076 -13.180 1.00 86.62 101 ILE A CA 1
ATOM 806 C C . ILE A 1 101 ? 20.098 -7.356 -13.129 1.00 86.62 101 ILE A C 1
ATOM 808 O O . ILE A 1 101 ? 19.224 -7.489 -12.274 1.00 86.62 101 ILE A O 1
ATOM 812 N N . GLY A 1 102 ? 20.346 -8.321 -14.017 1.00 86.38 102 GLY A N 1
ATOM 813 C CA . GLY A 1 102 ? 19.666 -9.617 -13.995 1.00 86.38 102 GLY A CA 1
ATOM 814 C C . GLY A 1 102 ? 19.870 -10.369 -12.673 1.00 86.38 102 GLY A C 1
ATOM 815 O O . GLY A 1 102 ? 18.929 -10.978 -12.151 1.00 86.38 102 GLY A O 1
ATOM 816 N N . SER A 1 103 ? 21.068 -10.273 -12.093 1.00 90.00 103 SER A N 1
ATOM 817 C CA . SER A 1 103 ? 21.384 -10.807 -10.764 1.00 90.00 103 SER A CA 1
ATOM 818 C C . SER A 1 103 ? 20.641 -10.062 -9.645 1.00 90.00 103 SER A C 1
ATOM 820 O O . SER A 1 103 ? 20.045 -10.701 -8.770 1.00 90.00 103 SER A O 1
ATOM 822 N N . GLU A 1 104 ? 20.587 -8.726 -9.700 1.00 89.12 104 GLU A N 1
ATOM 823 C CA . GLU A 1 104 ? 19.829 -7.898 -8.746 1.00 89.12 104 GLU A CA 1
ATOM 824 C C . GLU A 1 104 ? 18.327 -8.231 -8.773 1.00 89.12 104 GLU A C 1
ATOM 826 O O . GLU A 1 104 ? 17.723 -8.480 -7.728 1.00 89.12 104 GLU A O 1
ATOM 831 N N . VAL A 1 105 ? 17.731 -8.335 -9.967 1.00 91.00 105 VAL A N 1
ATOM 832 C CA . VAL A 1 105 ? 16.321 -8.721 -10.156 1.00 91.00 105 VAL A CA 1
ATOM 833 C C . VAL A 1 105 ? 16.053 -10.121 -9.611 1.00 91.00 105 VAL A C 1
ATOM 835 O O . VAL A 1 105 ? 15.040 -10.348 -8.948 1.00 91.00 105 VAL A O 1
ATOM 838 N N . SER A 1 106 ? 16.948 -11.074 -9.877 1.00 91.25 106 SER A N 1
ATOM 839 C CA . SER A 1 106 ? 16.800 -12.454 -9.403 1.00 91.25 106 SER A CA 1
ATOM 840 C C . SER A 1 106 ? 16.873 -12.543 -7.878 1.00 91.25 106 SER A C 1
ATOM 842 O O . SER A 1 106 ? 16.097 -13.278 -7.263 1.00 91.25 106 SER A O 1
ATOM 844 N N . SER A 1 107 ? 17.762 -11.757 -7.269 1.00 91.69 107 SER A N 1
ATOM 845 C CA . SER A 1 107 ? 17.911 -11.662 -5.816 1.00 91.69 107 SER A CA 1
ATOM 846 C C . SER A 1 107 ? 16.669 -11.047 -5.170 1.00 91.69 107 SER A C 1
ATOM 848 O O . SER A 1 107 ? 16.105 -11.641 -4.253 1.00 91.69 107 SER A O 1
ATOM 850 N N . LEU A 1 108 ? 16.168 -9.936 -5.716 1.00 90.81 108 LEU A N 1
ATOM 851 C CA . LEU A 1 108 ? 14.948 -9.284 -5.237 1.00 90.81 108 LEU A CA 1
ATOM 852 C C . LEU A 1 108 ? 13.713 -10.173 -5.399 1.00 90.81 108 LEU A C 1
ATOM 854 O O . LEU A 1 108 ? 12.883 -10.274 -4.502 1.00 90.81 108 LEU A O 1
ATOM 858 N N . ARG A 1 109 ? 13.609 -10.900 -6.515 1.00 91.56 109 ARG A N 1
ATOM 859 C CA . ARG A 1 109 ? 12.538 -11.882 -6.723 1.00 91.56 109 ARG A CA 1
ATOM 860 C C . ARG A 1 109 ? 12.553 -12.970 -5.649 1.00 91.56 109 ARG A C 1
ATOM 862 O O . ARG A 1 109 ? 11.485 -13.388 -5.200 1.00 91.56 109 ARG A O 1
ATOM 869 N N . LYS A 1 110 ? 13.737 -13.455 -5.264 1.00 92.44 110 LYS A N 1
ATOM 870 C CA . LYS A 1 110 ? 13.876 -14.437 -4.186 1.00 92.44 110 LYS A CA 1
ATOM 871 C C . LYS A 1 110 ? 13.457 -13.833 -2.847 1.00 92.44 110 LYS A C 1
ATOM 873 O O . LYS A 1 110 ? 12.674 -14.457 -2.145 1.00 92.44 110 LYS A O 1
ATOM 878 N N . GLU A 1 111 ? 13.892 -12.613 -2.545 1.00 89.88 111 GLU A N 1
ATOM 879 C CA . GLU A 1 111 ? 13.505 -11.918 -1.316 1.00 89.88 111 GLU A CA 1
ATOM 880 C C . GLU A 1 111 ? 11.990 -11.698 -1.214 1.00 89.88 111 GLU A C 1
ATOM 882 O O . GLU A 1 111 ? 11.400 -12.022 -0.187 1.00 89.88 111 GLU A O 1
ATOM 887 N N . VAL A 1 112 ? 11.337 -11.243 -2.288 1.00 88.31 112 VAL A N 1
ATOM 888 C CA . VAL A 1 112 ? 9.873 -11.096 -2.343 1.00 88.31 112 VAL A CA 1
ATOM 889 C C . VAL A 1 112 ? 9.186 -12.445 -2.134 1.00 88.31 112 VAL A C 1
ATOM 891 O O . VAL A 1 112 ? 8.204 -12.533 -1.399 1.00 88.31 112 VAL A O 1
ATOM 894 N N . LYS A 1 113 ? 9.698 -13.515 -2.755 1.00 88.38 113 LYS A N 1
ATOM 895 C CA . LYS A 1 113 ? 9.145 -14.862 -2.584 1.00 88.38 113 LYS A CA 1
ATOM 896 C C . LYS A 1 113 ? 9.248 -15.316 -1.129 1.00 88.38 113 LYS A C 1
ATOM 898 O O . LYS A 1 113 ? 8.246 -15.763 -0.578 1.00 88.38 113 LYS A O 1
ATOM 903 N N . ASP A 1 114 ? 10.424 -15.189 -0.525 1.00 87.94 114 ASP A N 1
ATOM 904 C CA . ASP A 1 114 ? 10.672 -15.589 0.860 1.00 87.94 114 ASP A CA 1
ATOM 905 C C . ASP A 1 114 ? 9.847 -14.729 1.827 1.00 87.94 114 ASP A C 1
ATOM 907 O O . ASP A 1 114 ? 9.302 -15.241 2.797 1.00 87.94 114 ASP A O 1
ATOM 911 N N . PHE A 1 115 ? 9.690 -13.435 1.548 1.00 83.69 115 PHE A N 1
ATOM 912 C CA . PHE A 1 115 ? 8.821 -12.552 2.316 1.00 83.69 115 PHE A CA 1
ATOM 913 C C . PHE A 1 115 ? 7.370 -13.032 2.282 1.00 83.69 115 PHE A C 1
ATOM 915 O O . PHE A 1 115 ? 6.800 -13.249 3.341 1.00 83.69 115 PHE A O 1
ATOM 922 N N . VAL A 1 116 ? 6.796 -13.279 1.100 1.00 81.38 116 VAL A N 1
ATOM 923 C CA . VAL A 1 116 ? 5.398 -13.731 0.965 1.00 81.38 116 VAL A CA 1
ATOM 924 C C . VAL A 1 116 ? 5.158 -15.081 1.650 1.00 81.38 116 VAL A C 1
ATOM 926 O O . VAL A 1 116 ? 4.136 -15.240 2.302 1.00 81.38 116 VAL A O 1
ATOM 929 N N . HIS A 1 117 ? 6.098 -16.030 1.557 1.00 78.88 117 HIS A N 1
ATOM 930 C CA . HIS A 1 117 ? 5.949 -17.353 2.190 1.00 78.88 117 HIS A CA 1
ATOM 931 C C . HIS A 1 117 ? 6.128 -17.333 3.717 1.00 78.88 117 HIS A C 1
ATOM 933 O O . HIS A 1 117 ? 5.722 -18.280 4.377 1.00 78.88 117 HIS A O 1
ATOM 939 N N . ASN A 1 118 ? 6.743 -16.287 4.281 1.00 70.06 118 ASN A N 1
ATOM 940 C CA . ASN A 1 118 ? 6.958 -16.136 5.725 1.00 70.06 118 ASN A CA 1
ATOM 941 C C . ASN A 1 118 ? 5.895 -15.240 6.402 1.00 70.06 118 ASN A C 1
ATOM 943 O O . ASN A 1 118 ? 6.103 -14.810 7.536 1.00 70.06 118 ASN A O 1
ATOM 947 N N . GLN A 1 119 ? 4.816 -14.874 5.698 1.00 59.94 119 GLN A N 1
ATOM 948 C CA . GLN A 1 119 ? 3.686 -14.104 6.249 1.00 59.94 119 GLN A CA 1
ATOM 949 C C . GLN A 1 119 ? 2.449 -14.977 6.559 1.00 59.94 119 GLN A C 1
ATOM 951 O O . GLN A 1 119 ? 1.464 -14.429 7.053 1.00 59.94 119 GLN A O 1
ATOM 956 N N . ASP A 1 120 ? 2.513 -16.291 6.294 1.00 49.75 120 ASP A N 1
ATOM 957 C CA . ASP A 1 120 ? 1.542 -17.318 6.724 1.00 49.75 120 ASP A CA 1
ATOM 958 C C . ASP A 1 120 ? 1.988 -17.986 8.040 1.00 49.75 120 ASP A C 1
ATOM 960 O O . ASP A 1 120 ? 1.104 -18.359 8.849 1.00 49.75 120 ASP A O 1
#

Foldseek 3Di:
DDDPPPPPPDDDDDDDPVRVVVLVVVCVVVVHDSVVVVVVVVVVVVVVVVVVVVPPDDPVLVVVVVVLVVLVVVLVVLVVVLVVCCVVVNNVVSVVVVVVSVVSVVVSVVVVVVSVVVVD

pLDDT: mean 79.29, std 14.92, range [39.84, 96.44]

Radius of gyration: 28.13 Å; chains: 1; bounding box: 69×34×74 Å

Secondary structure (DSSP, 8-state):
----------------HHHHHHHHHHHHHHT--HHHHHHHHHHHHHHHHHHHHHT---HHHHHHHHHHHHHHHHHHHHHHHHHHHHHHH-SGGGHHHHHHHHHHHHHHHHHHHHHHHT--